Protein AF-A0A9X0CQP6-F1 (afdb_monomer)

pLDDT: mean 70.71, std 19.1, range [35.81, 95.31]

Foldseek 3Di:
DDDDDDDDDDDPPPVCPDPLVVVVVPDPDDDDDDDDDDPPVCVCVCCDDVSVNVVVVCVVVVDDDDDPVRVVVVVQVPPQPVFAAFQDDPLLCLDVCCDDVSVNQVVLCVVLVWRWDQDPSTIGTRDDGPRSVVSSNVVSVVSVVVCVVVPSDDPDPPPPPDPPDDDDDDDD

Structure (mmCIF, N/CA/C/O backbone):
data_AF-A0A9X0CQP6-F1
#
_entry.id   AF-A0A9X0CQP6-F1
#
loop_
_atom_site.group_PDB
_atom_site.id
_atom_site.type_symbol
_atom_site.label_atom_id
_atom_site.label_alt_id
_atom_site.label_comp_id
_atom_site.label_asym_id
_atom_site.label_entity_id
_atom_site.label_seq_id
_atom_site.pdbx_PDB_ins_code
_atom_site.Cartn_x
_atom_site.Cartn_y
_atom_site.Cartn_z
_atom_site.occupancy
_atom_site.B_iso_or_equiv
_atom_site.auth_seq_id
_atom_site.auth_comp_id
_atom_site.auth_asym_id
_atom_site.auth_atom_id
_atom_site.pdbx_PDB_model_num
ATOM 1 N N . MET A 1 1 ? 27.005 21.806 41.427 1.00 37.44 1 MET A N 1
ATOM 2 C CA . MET A 1 1 ? 27.161 21.354 40.025 1.00 37.44 1 MET A CA 1
ATOM 3 C C . MET A 1 1 ? 26.536 19.958 39.932 1.00 37.44 1 MET A C 1
ATOM 5 O O . MET A 1 1 ? 27.131 19.028 40.442 1.00 37.44 1 MET A O 1
ATOM 9 N N . ALA A 1 2 ? 25.218 19.812 39.730 1.00 35.81 2 ALA A N 1
ATOM 10 C CA . ALA A 1 2 ? 24.512 19.682 38.436 1.00 35.81 2 ALA A CA 1
ATOM 11 C C . ALA A 1 2 ? 25.144 18.604 37.516 1.00 35.81 2 ALA A C 1
ATOM 13 O O . ALA A 1 2 ? 26.229 18.838 37.008 1.00 35.81 2 ALA A O 1
ATOM 14 N N . SER A 1 3 ? 24.587 17.379 37.457 1.00 41.19 3 SER A N 1
ATOM 15 C CA . SER A 1 3 ? 23.578 16.869 36.480 1.00 41.19 3 SER A CA 1
ATOM 16 C C . SER A 1 3 ? 24.269 16.170 35.284 1.00 41.19 3 SER A C 1
ATOM 18 O O . SER A 1 3 ? 25.099 16.802 34.648 1.00 41.19 3 SER A O 1
ATOM 20 N N . ARG A 1 4 ? 24.085 14.867 35.000 1.00 44.84 4 ARG A N 1
ATOM 21 C CA . ARG A 1 4 ? 23.098 14.177 34.109 1.00 44.84 4 ARG A CA 1
ATOM 22 C C . ARG A 1 4 ? 23.667 12.738 33.903 1.00 44.84 4 ARG A C 1
ATOM 24 O O . ARG A 1 4 ? 24.875 12.594 34.019 1.00 44.84 4 ARG A O 1
ATOM 31 N N . ASP A 1 5 ? 22.965 11.607 33.774 1.00 46.31 5 ASP A N 1
ATOM 32 C CA . ASP A 1 5 ? 21.915 11.159 32.839 1.00 46.31 5 ASP A CA 1
ATOM 33 C C . ASP A 1 5 ? 21.231 9.895 33.442 1.00 46.31 5 ASP A C 1
ATOM 35 O O . ASP A 1 5 ? 21.909 9.004 33.946 1.00 46.31 5 ASP A O 1
ATOM 39 N N . LEU A 1 6 ? 19.909 9.839 33.650 1.00 45.09 6 LEU A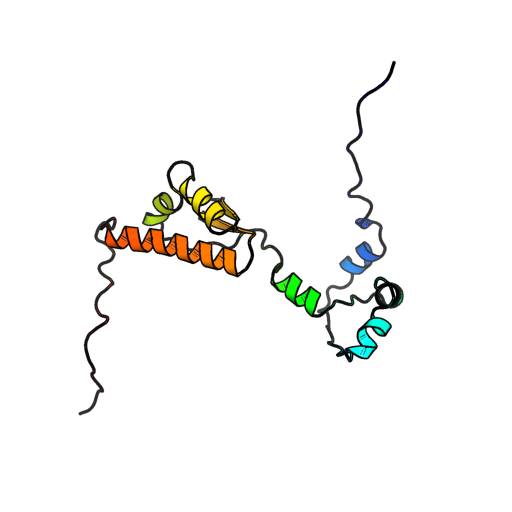 N 1
ATOM 40 C CA . LEU A 1 6 ? 18.829 9.461 32.712 1.00 45.09 6 LEU A CA 1
ATOM 41 C C . LEU A 1 6 ? 18.766 7.974 32.275 1.00 45.09 6 LEU A C 1
ATOM 43 O O . LEU A 1 6 ? 19.224 7.572 31.214 1.00 45.09 6 LEU A O 1
ATOM 47 N N . ASP A 1 7 ? 18.102 7.169 33.107 1.00 42.38 7 ASP A N 1
ATOM 48 C CA . ASP A 1 7 ? 16.754 6.626 32.851 1.00 42.38 7 ASP A CA 1
ATOM 49 C C . ASP A 1 7 ? 16.422 6.074 31.436 1.00 42.38 7 ASP A C 1
ATOM 51 O O . ASP A 1 7 ? 16.144 6.835 30.509 1.00 42.38 7 ASP A O 1
ATOM 55 N N . ARG A 1 8 ? 16.320 4.735 31.288 1.00 44.81 8 ARG A N 1
ATOM 56 C CA . ARG A 1 8 ? 15.403 4.063 30.326 1.00 44.81 8 ARG A CA 1
ATOM 57 C C . ARG A 1 8 ? 15.300 2.542 30.533 1.00 44.81 8 ARG A C 1
ATOM 59 O O . ARG A 1 8 ? 15.731 1.734 29.716 1.00 44.81 8 ARG A O 1
ATOM 66 N N . ARG A 1 9 ? 14.625 2.122 31.604 1.00 48.25 9 ARG A N 1
ATOM 67 C CA . ARG A 1 9 ? 13.982 0.791 31.673 1.00 48.25 9 ARG A CA 1
ATOM 68 C C . ARG A 1 9 ? 12.561 0.922 32.220 1.00 48.25 9 ARG A C 1
ATOM 70 O O . ARG A 1 9 ? 12.230 0.403 33.279 1.00 48.25 9 ARG A O 1
ATOM 77 N N . ARG A 1 10 ? 11.692 1.629 31.489 1.00 46.34 10 ARG A N 1
ATOM 78 C CA . ARG A 1 10 ? 10.258 1.702 31.813 1.00 46.34 10 ARG A CA 1
ATOM 79 C C . ARG A 1 10 ? 9.481 0.548 31.175 1.00 46.34 10 ARG A C 1
ATOM 81 O O . ARG A 1 10 ? 9.077 0.596 30.022 1.00 46.34 10 ARG A O 1
ATOM 88 N N . SER A 1 11 ? 9.311 -0.489 31.995 1.00 47.25 11 SER A N 1
ATOM 89 C CA . SER A 1 11 ? 8.032 -1.155 32.284 1.00 47.25 11 SER A CA 1
ATOM 90 C C . SER A 1 11 ? 7.155 -1.620 31.106 1.00 47.25 11 SER A C 1
ATOM 92 O O . SER A 1 11 ? 6.085 -1.065 30.874 1.00 47.25 11 SER A O 1
ATOM 94 N N . ASN A 1 12 ? 7.514 -2.747 30.483 1.00 42.88 12 ASN A N 1
ATOM 95 C CA . ASN A 1 12 ? 6.535 -3.614 29.798 1.00 42.88 12 ASN A CA 1
ATOM 96 C C . ASN A 1 12 ? 5.763 -4.534 30.775 1.00 42.88 12 ASN A C 1
ATOM 98 O O . ASN A 1 12 ? 4.821 -5.210 30.379 1.00 42.88 12 ASN A O 1
ATOM 102 N N . GLY A 1 13 ? 6.130 -4.558 32.063 1.00 43.12 13 GLY A N 1
ATOM 103 C CA . GLY A 1 13 ? 5.579 -5.494 33.056 1.00 43.12 13 GLY A CA 1
ATOM 104 C C . GLY A 1 13 ? 4.283 -5.064 33.755 1.00 43.12 13 GLY A C 1
ATOM 105 O O . GLY A 1 13 ? 3.829 -5.760 34.663 1.00 43.12 13 GLY A O 1
ATOM 106 N N . SER A 1 14 ? 3.702 -3.915 33.400 1.00 48.66 14 SER A N 1
ATOM 107 C CA . SER A 1 14 ? 2.505 -3.373 34.064 1.00 48.66 14 SER A CA 1
ATOM 108 C C . SER A 1 14 ? 1.191 -3.843 33.431 1.00 48.66 14 SER A C 1
ATOM 110 O O . SER A 1 14 ? 0.195 -3.977 34.139 1.00 48.66 14 SER A O 1
ATOM 112 N N . ILE A 1 15 ? 1.177 -4.158 32.130 1.00 48.91 15 ILE A N 1
ATOM 113 C CA . ILE A 1 15 ? -0.050 -4.571 31.423 1.00 48.91 15 ILE A CA 1
ATOM 114 C C . ILE A 1 15 ? -0.414 -6.030 31.741 1.00 48.91 15 ILE A C 1
ATOM 116 O O . ILE A 1 15 ? -1.590 -6.344 31.919 1.00 48.91 15 ILE A O 1
ATOM 120 N N . GLU A 1 16 ? 0.578 -6.912 31.901 1.00 50.88 16 GLU A N 1
ATOM 121 C CA . GLU A 1 16 ? 0.344 -8.338 32.182 1.00 50.88 16 GLU A CA 1
ATOM 122 C C . GLU A 1 16 ? -0.223 -8.615 33.583 1.00 50.88 16 GLU A C 1
ATOM 124 O O . GLU A 1 16 ? -0.880 -9.634 33.787 1.00 50.88 16 GLU A O 1
ATOM 129 N N . ARG A 1 17 ? -0.036 -7.703 34.549 1.00 48.41 17 ARG A N 1
ATOM 130 C CA . ARG A 1 17 ? -0.584 -7.858 35.911 1.00 48.41 17 ARG A CA 1
ATOM 131 C C . ARG A 1 17 ? -2.015 -7.354 36.066 1.00 48.41 17 ARG A C 1
ATOM 133 O O . ARG A 1 17 ? -2.633 -7.609 37.100 1.00 48.41 17 ARG A O 1
ATOM 140 N N . SER A 1 18 ? -2.547 -6.654 35.065 1.00 53.84 18 SER A N 1
ATOM 141 C CA . SER A 1 18 ? -3.935 -6.202 35.092 1.00 53.84 18 SER A CA 1
ATOM 142 C C . SER A 1 18 ? -4.881 -7.403 35.053 1.00 53.84 18 SER A C 1
ATOM 144 O O . SER A 1 18 ? -4.649 -8.365 34.3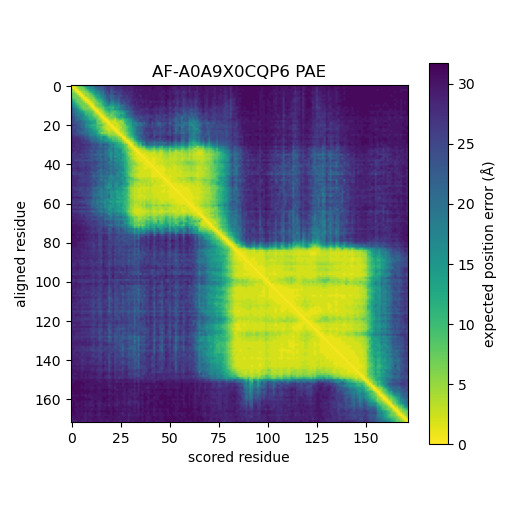17 1.00 53.84 18 SER A O 1
ATOM 146 N N . ALA A 1 19 ? -5.984 -7.335 35.805 1.00 54.22 19 ALA A N 1
ATOM 147 C CA . ALA A 1 19 ? -7.086 -8.298 35.717 1.00 54.22 19 ALA A CA 1
ATOM 148 C C . ALA A 1 19 ? -7.547 -8.505 34.257 1.00 54.22 19 ALA A C 1
ATOM 150 O O . ALA A 1 19 ? -7.887 -9.617 33.857 1.00 54.22 19 ALA A O 1
ATOM 151 N N . TYR A 1 20 ? -7.425 -7.458 33.434 1.00 47.06 20 TYR A N 1
ATOM 152 C CA . TYR A 1 20 ? -7.678 -7.485 31.996 1.00 47.06 20 TYR A CA 1
ATOM 153 C C . TYR A 1 20 ? -6.748 -8.441 31.222 1.00 47.06 20 TYR A C 1
ATOM 155 O O . TYR A 1 20 ? -7.198 -9.154 30.327 1.00 47.06 20 TYR A O 1
ATOM 163 N N . GLY A 1 21 ? -5.458 -8.502 31.575 1.00 51.91 21 GLY A N 1
ATOM 164 C CA . GLY A 1 21 ? -4.485 -9.399 30.941 1.00 51.91 21 GLY A CA 1
ATOM 165 C C . GLY A 1 21 ? -4.756 -10.876 31.239 1.00 51.91 21 GLY A C 1
ATOM 166 O O . GLY A 1 21 ? -4.590 -11.722 30.360 1.00 51.91 21 GLY A O 1
ATOM 167 N N . ARG A 1 22 ? -5.248 -11.180 32.449 1.00 53.81 22 ARG A N 1
ATOM 168 C CA . ARG A 1 22 ? -5.647 -12.538 32.858 1.00 53.81 22 ARG A CA 1
ATOM 169 C C . ARG A 1 22 ? -6.933 -13.004 32.172 1.00 53.81 22 ARG A C 1
ATOM 171 O O . ARG A 1 22 ? -6.947 -14.101 31.620 1.00 53.81 22 ARG A O 1
ATOM 178 N N . LEU A 1 23 ? -7.962 -12.153 32.119 1.00 53.41 23 LEU A N 1
ATOM 179 C CA . LEU A 1 23 ? -9.245 -12.468 31.470 1.00 53.41 23 LEU A CA 1
ATOM 180 C C . LEU A 1 23 ? -9.088 -12.765 29.971 1.00 53.41 23 LEU A C 1
ATOM 182 O O . LEU A 1 23 ? -9.704 -13.691 29.444 1.00 53.41 23 LEU A O 1
ATOM 186 N N . LYS A 1 24 ? -8.197 -12.040 29.283 1.00 54.56 24 LYS A N 1
ATOM 187 C CA . LYS A 1 24 ? -7.961 -12.211 27.842 1.00 54.56 24 LYS A CA 1
ATOM 188 C C . LYS A 1 24 ? -7.341 -13.567 27.473 1.00 54.56 24 LYS A C 1
ATOM 190 O O . LYS A 1 24 ? -7.481 -14.007 26.337 1.00 54.56 24 LYS A O 1
ATOM 195 N N . LYS A 1 25 ? -6.649 -14.225 28.412 1.00 52.97 25 LYS A N 1
ATOM 196 C CA . LYS A 1 25 ? -6.009 -15.535 28.200 1.00 52.97 25 LYS A CA 1
ATOM 197 C C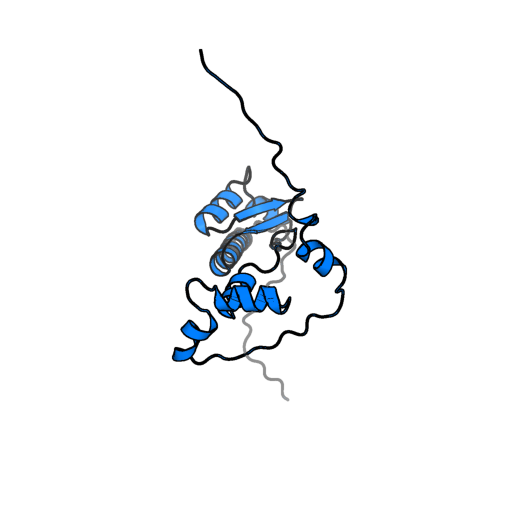 . LYS A 1 25 ? -6.979 -16.705 28.423 1.00 52.97 25 LYS A C 1
ATOM 199 O O . LYS A 1 25 ? -6.700 -17.803 27.955 1.00 52.97 25 LYS A O 1
ATOM 204 N N . GLN A 1 26 ? -8.099 -16.469 29.114 1.00 47.47 26 GLN A N 1
ATOM 205 C CA . GLN A 1 26 ? -9.063 -17.509 29.487 1.00 47.47 26 GLN A CA 1
ATOM 206 C C . GLN A 1 26 ? -10.228 -17.685 28.502 1.00 47.47 26 GLN A C 1
ATOM 208 O O . GLN A 1 26 ? -10.725 -18.800 28.383 1.00 47.47 26 GLN A O 1
ATOM 213 N N . ASN A 1 27 ? -10.635 -16.661 27.746 1.00 43.38 27 ASN A N 1
ATOM 214 C CA . ASN A 1 27 ? -11.764 -16.791 26.815 1.00 43.38 27 ASN A CA 1
ATOM 215 C C . ASN A 1 27 ? -11.314 -17.017 25.367 1.00 43.38 27 ASN A C 1
ATOM 217 O O . ASN A 1 27 ? -11.211 -16.092 24.566 1.00 43.38 27 ASN A O 1
ATOM 221 N N . LYS A 1 28 ? -11.083 -18.290 25.034 1.00 45.78 28 LYS A N 1
ATOM 222 C CA . LYS A 1 28 ? -11.000 -18.809 23.661 1.00 45.78 28 LYS A CA 1
ATOM 223 C C . LYS A 1 28 ? -12.376 -19.345 23.233 1.00 45.78 28 LYS A C 1
ATOM 225 O O . LYS A 1 28 ? -12.522 -20.527 22.943 1.00 45.78 28 LYS A O 1
ATOM 230 N N . ARG A 1 29 ? -13.400 -18.492 23.280 1.00 47.72 29 ARG A N 1
ATOM 231 C CA . ARG A 1 29 ? -14.720 -18.740 22.682 1.00 47.72 29 ARG A CA 1
ATOM 232 C C . ARG A 1 29 ? -15.030 -17.568 21.757 1.00 47.72 29 ARG A C 1
ATOM 234 O O . ARG A 1 29 ? -14.596 -16.452 22.048 1.00 47.72 29 ARG A O 1
ATOM 241 N N . GLU A 1 30 ? -15.659 -17.857 20.623 1.00 48.91 30 GLU A N 1
ATOM 242 C CA . GLU A 1 30 ? -16.082 -16.860 19.638 1.00 48.91 30 GLU A CA 1
ATOM 243 C C . GLU A 1 30 ? -16.816 -15.717 20.348 1.00 48.91 30 GLU A C 1
ATOM 245 O O . GLU A 1 30 ? -17.622 -15.938 21.249 1.00 48.91 30 GLU A O 1
ATOM 250 N N . ILE A 1 31 ? -16.417 -14.485 20.040 1.00 56.62 31 ILE A N 1
ATOM 251 C CA . ILE A 1 31 ? -16.974 -13.295 20.674 1.00 56.62 31 ILE A CA 1
ATOM 252 C C . ILE A 1 31 ? -18.315 -13.040 19.995 1.00 56.62 31 ILE A C 1
ATOM 254 O O . ILE A 1 31 ? -18.332 -12.493 18.893 1.00 56.62 31 ILE A O 1
ATOM 258 N N . ASP A 1 32 ? -19.413 -13.409 20.648 1.00 57.66 32 ASP A N 1
ATOM 259 C CA . ASP A 1 32 ? -20.746 -12.969 20.242 1.00 57.66 32 ASP A CA 1
ATOM 260 C C . ASP A 1 32 ? -20.805 -11.440 20.382 1.00 57.66 32 ASP A C 1
ATOM 262 O O . ASP A 1 32 ? -20.655 -10.885 21.474 1.00 57.66 32 ASP A O 1
ATOM 266 N N . SER A 1 33 ? -20.916 -10.734 19.255 1.00 66.31 33 SER A N 1
ATOM 267 C CA . SER A 1 33 ? -21.005 -9.274 19.220 1.00 66.31 33 SER A CA 1
ATOM 268 C C . SER A 1 33 ? -22.404 -8.843 18.804 1.00 66.31 33 SER A C 1
ATOM 270 O O . SER A 1 33 ? -22.837 -9.161 17.698 1.00 66.31 33 SER A O 1
ATOM 272 N N . GLU A 1 34 ? -23.074 -8.063 19.646 1.00 75.19 34 GLU A N 1
ATOM 273 C CA . GLU A 1 34 ? -24.418 -7.546 19.378 1.00 75.19 34 GLU A CA 1
ATOM 274 C C . GLU A 1 34 ? -24.369 -6.049 19.042 1.00 75.19 34 GLU A C 1
ATOM 276 O O . GLU A 1 34 ? -23.660 -5.268 19.686 1.00 75.19 34 GLU A O 1
ATOM 281 N N . PHE A 1 35 ? -25.118 -5.639 18.012 1.00 77.50 35 PHE A N 1
ATOM 282 C CA . PHE A 1 35 ? -25.284 -4.232 17.650 1.00 77.50 35 PHE A CA 1
ATOM 283 C C . PHE A 1 35 ? -26.518 -3.655 18.340 1.00 77.50 35 PHE A C 1
ATOM 285 O O . PHE A 1 35 ? -27.623 -4.169 18.181 1.00 77.50 35 PHE A O 1
ATOM 292 N N . VAL A 1 36 ? -26.328 -2.550 19.061 1.00 81.12 36 VAL A N 1
ATOM 293 C CA . VAL A 1 36 ? -27.412 -1.816 19.718 1.00 81.12 36 VAL A CA 1
ATOM 294 C C . VAL A 1 36 ? -27.508 -0.427 19.101 1.00 81.12 36 VAL A C 1
ATOM 296 O O . VAL A 1 36 ? -26.593 0.391 19.239 1.00 81.12 36 VAL A O 1
ATOM 299 N N . GLU A 1 37 ? -28.618 -0.154 18.414 1.00 77.56 37 GLU A N 1
ATOM 300 C CA . GLU A 1 37 ? -28.886 1.170 17.862 1.00 77.56 37 GLU A CA 1
ATOM 301 C C . GLU A 1 37 ? -29.329 2.132 18.968 1.00 77.56 37 GLU A C 1
ATOM 303 O O . GLU A 1 37 ? -30.227 1.844 19.757 1.00 77.56 37 GLU A O 1
ATOM 308 N N . VAL A 1 38 ? -28.689 3.300 19.018 1.00 81.56 38 VAL A N 1
ATOM 309 C CA . VAL A 1 38 ? -29.022 4.360 19.971 1.00 81.56 38 VAL A CA 1
ATOM 310 C C . VAL A 1 38 ? -29.510 5.574 19.184 1.00 81.56 38 VAL A C 1
ATOM 312 O O . VAL A 1 38 ? -28.730 6.120 18.393 1.00 81.56 38 VAL A O 1
ATOM 315 N N . PRO A 1 39 ? -30.753 6.043 19.413 1.00 79.88 39 PRO A N 1
ATOM 316 C CA . PRO A 1 39 ? -31.253 7.276 18.819 1.00 79.88 39 PRO A CA 1
ATOM 317 C C . PRO A 1 39 ? -30.287 8.442 19.045 1.00 79.88 39 PRO A C 1
ATOM 319 O O . PRO A 1 39 ? -29.692 8.577 20.119 1.00 79.88 39 PRO A O 1
ATOM 322 N N . ARG A 1 40 ? -30.127 9.305 18.033 1.00 76.94 40 ARG A N 1
ATOM 323 C CA . ARG A 1 40 ? -29.113 10.377 18.039 1.00 76.94 40 ARG A CA 1
ATOM 324 C C . ARG A 1 40 ? -29.184 11.260 19.284 1.00 76.94 40 ARG A C 1
ATOM 326 O O . ARG A 1 40 ? -28.146 11.535 19.886 1.00 76.94 40 ARG A O 1
ATOM 333 N N . ASP A 1 41 ? -30.389 11.610 19.711 1.00 87.44 41 ASP A N 1
ATOM 334 C CA . ASP A 1 41 ? -30.619 12.514 20.844 1.00 87.44 41 ASP A CA 1
ATOM 335 C C . ASP A 1 41 ? -30.279 11.860 22.197 1.00 87.44 41 ASP A C 1
ATOM 337 O O . ASP A 1 41 ? -29.907 12.525 23.167 1.00 87.44 41 ASP A O 1
ATOM 341 N N . LEU A 1 42 ? -30.301 10.525 22.252 1.00 86.06 42 LEU A N 1
ATOM 342 C CA . LEU A 1 42 ? -29.953 9.740 23.436 1.00 86.06 42 LEU A CA 1
ATOM 343 C C . LEU A 1 42 ? -28.474 9.348 23.474 1.00 86.06 42 LEU A C 1
ATOM 345 O O . LEU A 1 42 ? -27.956 8.991 24.532 1.00 86.06 42 LEU A O 1
ATOM 349 N N . LYS A 1 43 ? -27.748 9.482 22.360 1.00 80.19 43 LYS A N 1
ATOM 350 C CA . LYS A 1 43 ? -26.340 9.076 22.259 1.00 80.19 43 LYS A CA 1
ATOM 351 C C . LYS A 1 43 ? -25.447 9.771 23.290 1.00 80.19 43 LYS A C 1
ATOM 353 O O . LYS A 1 43 ? -24.584 9.125 23.879 1.00 80.19 43 LYS A O 1
ATOM 358 N N . ARG A 1 44 ? -25.667 11.064 23.567 1.00 83.44 44 ARG A N 1
ATOM 359 C CA . ARG A 1 44 ? -24.919 11.803 24.607 1.00 83.44 44 ARG A CA 1
ATOM 360 C C . ARG A 1 44 ? -25.147 11.218 26.004 1.00 83.44 44 ARG A C 1
ATOM 362 O O . ARG A 1 44 ? -24.208 11.159 26.791 1.00 83.44 44 ARG A O 1
ATOM 369 N N . HIS A 1 45 ? -26.369 10.791 26.296 1.00 88.75 45 HIS A N 1
ATOM 370 C CA . HIS A 1 45 ? -26.740 10.216 27.586 1.00 88.75 45 HIS A CA 1
ATOM 371 C C . HIS A 1 45 ? -26.151 8.817 27.754 1.00 88.75 45 HIS A C 1
ATOM 373 O O . HIS A 1 45 ? -25.588 8.514 28.800 1.00 88.75 45 HIS A O 1
ATOM 379 N N . VAL A 1 46 ? -26.190 8.010 26.690 1.00 85.94 46 VAL A N 1
ATOM 380 C CA . VAL A 1 46 ? -25.587 6.673 26.678 1.00 85.94 46 VAL A CA 1
ATOM 381 C C . VAL A 1 46 ? -24.064 6.744 26.798 1.00 85.94 46 VAL A C 1
ATOM 383 O O . VAL A 1 46 ? -23.488 5.966 27.544 1.00 85.94 46 VAL A O 1
ATOM 386 N N . ILE A 1 47 ? -23.390 7.679 26.117 1.00 85.50 47 ILE A N 1
ATOM 387 C CA . ILE A 1 47 ? -21.926 7.837 26.212 1.00 85.50 47 ILE A CA 1
ATOM 388 C C . ILE A 1 47 ? -21.517 8.429 27.572 1.00 85.50 47 ILE A C 1
ATOM 390 O O . ILE A 1 47 ? -20.539 7.988 28.187 1.00 85.50 47 ILE A O 1
ATOM 394 N N . GLY A 1 48 ? -22.278 9.414 28.049 1.00 86.81 48 GLY A N 1
ATOM 395 C CA . GLY A 1 48 ? -21.947 10.235 29.209 1.00 86.81 48 GLY A CA 1
ATOM 396 C C . GLY A 1 48 ? -20.897 11.309 28.903 1.00 86.81 48 GLY A C 1
ATOM 397 O O . GLY A 1 48 ? -20.294 11.351 27.827 1.00 86.81 48 GLY A O 1
ATOM 398 N N . ARG A 1 49 ? -20.651 12.195 29.875 1.00 85.50 49 ARG A N 1
ATOM 399 C CA . ARG A 1 49 ? -19.591 13.215 29.796 1.00 85.50 49 ARG A CA 1
ATOM 400 C C . ARG A 1 49 ? -18.226 12.522 29.677 1.00 85.50 49 ARG A C 1
ATOM 402 O O . ARG A 1 49 ? -17.935 11.612 30.448 1.00 85.50 49 ARG A O 1
ATOM 409 N N . ASP A 1 50 ? -17.435 12.886 28.669 1.00 80.88 50 ASP A N 1
ATOM 410 C CA . ASP A 1 50 ? -16.119 12.291 28.357 1.00 80.88 50 ASP A CA 1
ATOM 411 C C . ASP A 1 50 ? -16.103 10.752 28.224 1.00 80.88 50 ASP A C 1
ATOM 413 O O . ASP A 1 50 ? -15.076 10.083 28.431 1.00 80.88 50 ASP A O 1
ATOM 417 N N . GLY A 1 51 ? -17.257 10.159 27.898 1.00 84.06 51 GLY A N 1
ATOM 418 C CA . GLY A 1 51 ? -17.412 8.710 27.794 1.00 84.06 51 GLY A CA 1
ATOM 419 C C . GLY A 1 51 ? -17.409 7.971 29.132 1.00 84.06 51 GLY A C 1
ATOM 420 O O . GLY A 1 51 ? -17.224 6.755 29.136 1.00 84.06 51 GLY A O 1
ATOM 421 N N . GLN A 1 52 ? -17.547 8.671 30.267 1.00 86.19 52 GLN A N 1
ATOM 422 C CA . GLN A 1 52 ? -17.482 8.060 31.600 1.00 86.19 52 GLN A CA 1
ATOM 423 C C . GLN A 1 52 ? -18.533 6.964 31.794 1.00 86.19 52 GLN A C 1
ATOM 425 O O . GLN A 1 52 ? -18.210 5.916 32.344 1.00 86.19 52 GLN A O 1
ATOM 430 N N . PHE A 1 53 ? -19.750 7.150 31.281 1.00 89.25 53 PHE A N 1
ATOM 431 C CA . PHE A 1 53 ? -20.829 6.182 31.471 1.00 89.25 53 PHE A CA 1
ATOM 432 C C . PHE A 1 53 ? -20.540 4.864 30.740 1.00 89.25 53 PHE A C 1
ATOM 434 O O . PHE A 1 53 ? -20.589 3.796 31.344 1.00 89.25 53 PHE A O 1
ATOM 441 N N . VAL A 1 54 ? -20.108 4.927 29.476 1.00 87.31 54 VAL A N 1
ATOM 442 C CA . VAL A 1 54 ? -19.698 3.725 28.721 1.00 87.31 54 VAL A CA 1
ATOM 443 C C . VAL A 1 54 ? -18.461 3.072 29.335 1.00 87.31 54 VAL A C 1
ATOM 445 O O . VAL A 1 54 ? -18.400 1.849 29.427 1.00 87.31 54 VAL A O 1
ATOM 448 N N . LYS A 1 55 ? -17.488 3.859 29.814 1.00 84.94 55 LYS A N 1
ATOM 449 C CA . LYS A 1 55 ? -16.310 3.336 30.533 1.00 84.94 55 LYS A CA 1
ATOM 450 C C . LYS A 1 55 ? -16.701 2.595 31.808 1.00 84.94 55 LYS A C 1
ATOM 452 O O . LYS A 1 55 ? -16.136 1.540 32.095 1.00 84.94 55 LYS A O 1
ATOM 457 N N . ASP A 1 56 ? -17.670 3.117 32.546 1.00 88.81 56 ASP A N 1
ATOM 458 C CA . ASP A 1 56 ? -18.192 2.488 33.751 1.00 88.81 56 ASP A CA 1
ATOM 459 C C . ASP A 1 56 ? -18.958 1.202 33.434 1.00 88.81 56 ASP A C 1
ATOM 461 O O . ASP A 1 56 ? -18.762 0.205 34.130 1.00 88.81 56 ASP A O 1
ATOM 465 N N . ILE A 1 57 ? -19.760 1.183 32.364 1.00 87.25 57 ILE A N 1
ATOM 466 C CA . ILE A 1 57 ? -20.442 -0.031 31.897 1.00 87.25 57 ILE A CA 1
ATOM 467 C C . ILE A 1 57 ? -19.417 -1.095 31.499 1.00 87.25 57 ILE A C 1
ATOM 469 O O . ILE A 1 57 ? -19.513 -2.226 31.973 1.00 87.25 57 ILE A O 1
ATOM 473 N N . MET A 1 58 ? -18.405 -0.747 30.697 1.00 84.25 58 MET A N 1
ATOM 474 C CA . MET A 1 58 ? -17.332 -1.676 30.315 1.00 84.25 58 MET A CA 1
ATOM 475 C C . MET A 1 58 ? -16.595 -2.222 31.544 1.00 84.25 58 MET A C 1
ATOM 477 O O . MET A 1 58 ? -16.343 -3.421 31.638 1.00 84.25 58 MET A O 1
ATOM 481 N N . ARG A 1 59 ? -16.298 -1.359 32.528 1.00 83.94 59 ARG A N 1
ATOM 482 C CA . ARG A 1 59 ? -15.630 -1.760 33.775 1.00 83.94 59 ARG A CA 1
ATOM 483 C C . ARG A 1 59 ? -16.483 -2.713 34.614 1.00 83.94 59 ARG A C 1
ATOM 485 O O . ARG A 1 59 ? -15.942 -3.674 35.147 1.00 83.94 59 ARG A O 1
ATOM 492 N N . LYS A 1 60 ? -17.784 -2.440 34.759 1.00 87.31 60 LYS A N 1
ATOM 493 C CA . LYS A 1 60 ? -18.700 -3.229 35.603 1.00 87.31 60 LYS A CA 1
ATOM 494 C C . LYS A 1 60 ? -19.116 -4.550 34.959 1.00 87.31 60 LYS A C 1
ATOM 496 O O . LYS A 1 60 ? -19.224 -5.548 35.658 1.00 87.31 60 LYS A O 1
ATOM 501 N N . SER A 1 61 ? -19.355 -4.551 33.650 1.00 81.00 61 SER A N 1
ATOM 502 C CA . SER A 1 61 ? -19.835 -5.731 32.915 1.00 81.00 61 SER A CA 1
ATOM 503 C C . SER A 1 61 ? -18.711 -6.632 32.403 1.00 81.00 61 SER A C 1
ATOM 505 O O . SER A 1 61 ? -18.969 -7.761 32.003 1.00 81.00 61 SER A O 1
ATOM 507 N N . GLY A 1 62 ? -17.469 -6.137 32.359 1.00 77.31 62 GLY A N 1
ATOM 508 C CA . GLY A 1 62 ? -16.358 -6.847 31.723 1.00 77.31 62 GLY A CA 1
ATOM 509 C C . GLY A 1 62 ? -16.485 -6.945 30.198 1.00 77.31 62 GLY A C 1
ATOM 510 O O . GLY A 1 62 ? -15.687 -7.635 29.565 1.00 77.31 62 GLY A O 1
ATOM 511 N N . THR A 1 63 ? -17.465 -6.261 29.599 1.00 77.12 63 THR A N 1
ATOM 512 C CA . THR A 1 63 ? -17.692 -6.257 28.152 1.00 77.12 63 THR A CA 1
ATOM 513 C C . THR A 1 63 ? -16.893 -5.156 27.465 1.00 77.12 63 THR A C 1
ATOM 515 O O . THR A 1 63 ? -16.468 -4.167 28.073 1.00 77.12 63 THR A O 1
ATOM 518 N N . LYS A 1 64 ? -16.686 -5.324 26.158 1.00 81.19 64 LYS A N 1
ATOM 519 C CA . LYS A 1 64 ? -16.062 -4.315 25.309 1.00 81.19 64 LYS A CA 1
ATOM 520 C C . LYS A 1 64 ? -17.141 -3.633 24.476 1.00 81.19 64 LYS A C 1
ATOM 522 O O . LYS A 1 64 ? -17.679 -4.239 23.558 1.00 81.19 64 LYS A O 1
ATOM 527 N N . ILE A 1 65 ? -17.400 -2.363 24.764 1.00 84.56 65 ILE A N 1
ATOM 528 C CA . ILE A 1 65 ? -18.318 -1.529 23.986 1.00 84.56 65 ILE A CA 1
ATOM 529 C C . ILE A 1 65 ? -17.484 -0.683 23.028 1.00 84.56 65 ILE A C 1
ATOM 531 O O . ILE A 1 65 ? -16.536 -0.017 23.441 1.00 84.56 65 ILE A O 1
ATOM 535 N N . ILE A 1 66 ? -17.812 -0.731 21.740 1.00 77.19 66 ILE A N 1
ATOM 536 C CA . ILE A 1 66 ? -17.112 0.005 20.683 1.00 77.19 66 ILE A CA 1
ATOM 537 C C . ILE A 1 66 ? -18.131 0.713 19.800 1.00 77.19 66 ILE A C 1
ATOM 539 O O . ILE A 1 66 ? -19.192 0.172 19.503 1.00 77.19 66 ILE A O 1
ATOM 543 N N . SER A 1 67 ? -17.814 1.936 19.383 1.00 76.50 67 SER A N 1
ATOM 544 C CA . SER A 1 67 ? -18.666 2.660 18.435 1.00 76.50 67 SER A CA 1
ATOM 545 C C . SER A 1 67 ? -18.548 2.026 17.052 1.00 76.50 67 SER A C 1
ATOM 547 O O . SER A 1 67 ? -17.445 1.678 16.633 1.00 76.50 67 SER A O 1
ATOM 549 N N . SER A 1 68 ? -19.636 1.967 16.285 1.00 66.56 68 SER A N 1
ATOM 550 C CA . SER A 1 68 ? -19.573 1.594 14.864 1.00 66.56 68 SER A CA 1
ATOM 551 C C . SER A 1 68 ? -18.605 2.488 14.079 1.00 66.56 68 SER A C 1
ATOM 553 O O . SER A 1 68 ? -17.887 2.006 13.213 1.00 66.56 68 SER A O 1
ATOM 555 N N . GLN A 1 69 ? -18.469 3.765 14.452 1.00 61.56 69 GLN A N 1
ATOM 556 C CA . GLN A 1 69 ? -17.462 4.674 13.885 1.00 61.56 69 GLN A CA 1
ATOM 557 C C . GLN A 1 69 ? -16.027 4.241 14.226 1.00 61.56 69 GLN A C 1
ATOM 559 O O . GLN A 1 69 ? -15.121 4.398 13.412 1.00 61.56 69 GLN A O 1
ATOM 564 N N . GLU A 1 70 ? -15.814 3.669 15.411 1.00 57.09 70 GLU A N 1
ATOM 565 C CA . GLU A 1 70 ? -14.527 3.113 15.834 1.00 57.09 70 GLU A CA 1
ATOM 566 C C . GLU A 1 70 ? -14.251 1.766 15.151 1.00 57.09 70 GLU A C 1
ATOM 568 O O . GLU A 1 70 ? -13.103 1.495 14.822 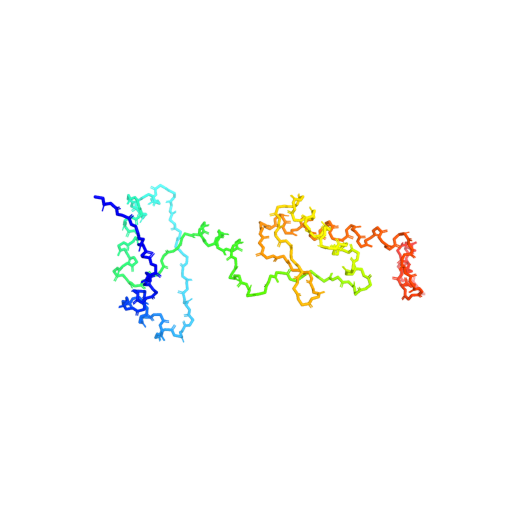1.00 57.09 70 GLU A O 1
ATOM 573 N N . ILE A 1 71 ? -15.281 0.953 14.874 1.00 58.81 71 ILE A N 1
ATOM 574 C CA . ILE A 1 71 ? -15.173 -0.261 14.045 1.00 58.81 71 ILE A CA 1
ATOM 575 C C . ILE A 1 71 ? -14.777 0.119 12.618 1.00 58.81 71 ILE A C 1
ATOM 577 O O . ILE A 1 71 ? -13.785 -0.392 12.124 1.00 58.81 71 ILE A O 1
ATOM 581 N N . LEU A 1 72 ? -15.465 1.078 11.995 1.00 55.22 72 LEU A N 1
ATOM 582 C CA . LEU A 1 72 ? -15.151 1.559 10.644 1.00 55.22 72 LEU A CA 1
ATOM 583 C C . LEU A 1 72 ? -13.762 2.214 10.572 1.00 55.22 72 LEU A C 1
ATOM 585 O O . LEU A 1 72 ? -13.044 2.069 9.583 1.00 55.22 72 LEU A O 1
ATOM 589 N N . SER A 1 73 ? -13.340 2.902 11.635 1.00 47.53 73 SER A N 1
ATOM 590 C CA . SER A 1 73 ? -11.971 3.426 11.740 1.00 47.53 73 SER A CA 1
ATOM 591 C C . SER A 1 73 ? -10.952 2.288 11.897 1.00 47.53 73 SER A C 1
ATOM 593 O O . SER A 1 73 ? -9.911 2.304 11.249 1.00 47.53 73 SER A O 1
ATOM 595 N N . ARG A 1 74 ? -11.282 1.240 12.663 1.00 48.84 74 ARG A N 1
ATOM 596 C CA . ARG A 1 74 ? -10.472 0.019 12.818 1.00 48.84 74 ARG A CA 1
ATOM 597 C C . ARG A 1 74 ? -10.501 -0.918 11.612 1.00 48.84 74 ARG A C 1
ATOM 599 O O . ARG A 1 74 ? -9.583 -1.706 11.472 1.00 48.84 74 ARG A O 1
ATOM 606 N N . GLU A 1 75 ? -11.486 -0.845 10.727 1.00 48.44 75 GLU A N 1
ATOM 607 C CA . GLU A 1 75 ? -11.470 -1.545 9.435 1.00 48.44 75 GLU A CA 1
ATOM 608 C C . GLU A 1 75 ? -10.564 -0.840 8.420 1.00 48.44 75 GLU A C 1
ATOM 610 O O . GLU A 1 75 ? -10.044 -1.467 7.497 1.00 48.44 75 GLU A O 1
ATOM 615 N N . ASN A 1 76 ? -10.327 0.463 8.595 1.00 49.94 76 ASN A N 1
ATOM 616 C CA . ASN A 1 76 ? -9.265 1.170 7.879 1.00 49.94 76 ASN A CA 1
ATOM 617 C C . ASN A 1 76 ? -7.871 0.883 8.474 1.00 49.94 76 ASN A C 1
ATOM 619 O O . ASN A 1 76 ? -6.877 0.979 7.753 1.00 49.94 76 ASN A O 1
ATOM 623 N N . ASP A 1 77 ? -7.826 0.413 9.723 1.00 48.28 77 ASP A N 1
ATOM 624 C CA . ASP A 1 77 ? -6.667 -0.165 10.412 1.00 48.28 77 ASP A CA 1
ATOM 625 C C . ASP A 1 77 ? -6.848 -1.674 10.673 1.00 48.28 77 ASP A C 1
ATOM 627 O O . ASP A 1 77 ? -6.551 -2.164 11.770 1.00 48.28 77 ASP A O 1
ATOM 631 N N . ALA A 1 78 ? -7.366 -2.420 9.681 1.00 46.41 78 ALA A N 1
ATOM 632 C CA . ALA A 1 78 ? -7.456 -3.881 9.745 1.00 46.41 78 ALA A CA 1
ATOM 633 C C . ALA A 1 78 ? -6.132 -4.440 10.294 1.00 46.41 78 ALA A C 1
ATOM 635 O O . ALA A 1 78 ? -5.078 -3.898 9.930 1.00 46.41 78 ALA A O 1
ATOM 636 N N . PRO A 1 79 ? -6.166 -5.459 11.184 1.00 41.94 79 PRO A N 1
ATOM 637 C CA . PRO A 1 79 ? -5.003 -5.913 11.933 1.00 41.94 79 PRO A CA 1
ATOM 638 C C . PRO A 1 79 ? -3.838 -6.011 10.974 1.00 41.94 79 PRO A C 1
ATOM 640 O O . PRO A 1 79 ? -3.899 -6.771 10.010 1.00 41.94 79 PRO A O 1
ATOM 643 N N . ARG A 1 80 ? -2.839 -5.150 11.206 1.00 44.88 80 ARG A N 1
ATOM 644 C CA . ARG A 1 80 ? -1.610 -5.063 10.433 1.00 44.88 80 ARG A CA 1
ATOM 645 C C . ARG A 1 80 ? -1.129 -6.494 10.277 1.00 44.88 80 ARG A C 1
ATOM 647 O O . ARG A 1 80 ? -0.588 -7.060 11.228 1.00 44.88 80 ARG A O 1
ATOM 654 N N . ALA A 1 81 ? -1.378 -7.094 9.114 1.00 40.88 81 ALA A N 1
ATOM 655 C CA . ALA A 1 81 ? -0.714 -8.328 8.782 1.00 40.88 81 ALA A CA 1
ATOM 656 C C . ALA A 1 81 ? 0.772 -8.015 9.023 1.00 40.88 81 ALA A C 1
ATOM 658 O O . ALA A 1 81 ? 1.237 -6.932 8.642 1.00 40.88 81 ALA A O 1
ATOM 659 N N . PRO A 1 82 ? 1.525 -8.869 9.731 1.00 51.22 82 PRO A N 1
ATOM 660 C CA . PRO A 1 82 ? 2.938 -8.604 10.024 1.00 51.22 82 PRO A CA 1
ATOM 661 C C . PRO A 1 82 ? 3.791 -8.414 8.747 1.00 51.22 82 PRO A C 1
ATOM 663 O O . PRO A 1 82 ? 4.968 -8.048 8.802 1.00 51.22 82 PRO A O 1
ATOM 666 N N . PHE A 1 83 ? 3.169 -8.608 7.588 1.00 57.69 83 PHE A N 1
ATOM 667 C CA . PHE A 1 83 ? 3.645 -8.368 6.246 1.00 57.69 83 PHE A CA 1
ATOM 668 C C . PHE A 1 83 ? 2.742 -7.297 5.623 1.00 57.69 83 PHE A C 1
ATOM 670 O O . PHE A 1 83 ? 1.520 -7.417 5.675 1.00 57.69 83 PHE A O 1
ATOM 677 N N . GLY A 1 84 ? 3.327 -6.224 5.085 1.00 68.00 84 GLY A N 1
ATOM 678 C CA . GLY A 1 84 ? 2.550 -5.219 4.359 1.00 68.00 84 GLY A CA 1
ATOM 679 C C . GLY A 1 84 ? 1.788 -5.849 3.191 1.00 68.00 84 GLY A C 1
ATOM 680 O O . GLY A 1 84 ? 2.049 -6.983 2.795 1.00 68.00 84 GLY A O 1
ATOM 681 N N . GLU A 1 85 ? 0.854 -5.104 2.618 1.00 83.44 85 GLU A N 1
ATOM 682 C CA . GLU A 1 85 ? 0.101 -5.539 1.449 1.00 83.44 85 GLU A CA 1
ATOM 683 C C . GLU A 1 85 ? 1.053 -5.772 0.268 1.00 83.44 85 GLU A C 1
ATOM 685 O O . GLU A 1 85 ? 1.694 -4.839 -0.222 1.00 83.44 85 GLU A O 1
ATOM 690 N N . LEU A 1 86 ? 1.186 -7.032 -0.151 1.00 84.00 86 LEU A N 1
ATOM 691 C CA . LEU A 1 86 ? 2.070 -7.436 -1.239 1.00 84.00 86 LEU A CA 1
ATOM 692 C C . LEU A 1 86 ? 1.513 -6.945 -2.578 1.00 84.00 86 LEU A C 1
ATOM 694 O O . LEU A 1 86 ? 0.367 -7.231 -2.925 1.00 84.00 86 LEU A O 1
ATOM 698 N N . VAL A 1 87 ? 2.343 -6.248 -3.352 1.00 86.50 87 VAL A N 1
ATOM 699 C CA . VAL A 1 87 ? 2.000 -5.846 -4.718 1.00 86.50 87 VAL A CA 1
ATOM 700 C C . VAL A 1 87 ? 2.564 -6.883 -5.680 1.00 86.50 87 VAL A C 1
ATOM 702 O O . VAL A 1 87 ? 3.778 -7.052 -5.774 1.00 86.50 87 VAL A O 1
ATOM 705 N N . GLN A 1 88 ? 1.677 -7.573 -6.398 1.00 84.56 88 GLN A N 1
ATOM 706 C CA . GLN A 1 88 ? 2.068 -8.557 -7.405 1.00 84.56 88 GLN A CA 1
ATOM 707 C C . GLN A 1 88 ? 2.700 -7.847 -8.606 1.00 84.56 88 GLN A C 1
ATOM 709 O O . GLN A 1 88 ? 2.033 -7.102 -9.322 1.00 84.56 88 GLN A O 1
ATOM 714 N N . ILE A 1 89 ? 3.998 -8.067 -8.813 1.00 86.38 89 ILE A N 1
ATOM 715 C CA . ILE A 1 89 ? 4.770 -7.478 -9.910 1.00 86.38 89 ILE A CA 1
ATOM 716 C C . ILE A 1 89 ? 5.508 -8.613 -10.625 1.00 86.38 89 ILE A C 1
ATOM 718 O O . ILE A 1 89 ? 6.245 -9.353 -9.966 1.00 86.38 89 ILE A O 1
ATOM 722 N N . PRO A 1 90 ? 5.373 -8.755 -11.956 1.00 86.31 90 PRO A N 1
ATOM 723 C CA . PRO A 1 90 ? 6.151 -9.735 -12.707 1.00 86.31 90 PRO A CA 1
ATOM 724 C C . PRO A 1 90 ? 7.655 -9.524 -12.503 1.00 86.31 90 PRO A C 1
ATOM 726 O O . PRO A 1 90 ? 8.127 -8.386 -12.494 1.00 86.31 90 PRO A O 1
ATOM 729 N N . ALA A 1 91 ? 8.416 -10.614 -12.363 1.00 84.44 91 ALA A N 1
ATOM 730 C CA . ALA A 1 91 ? 9.838 -10.570 -12.006 1.00 84.44 91 ALA A CA 1
ATOM 731 C C . ALA A 1 91 ? 10.662 -9.628 -12.904 1.00 84.44 91 ALA A C 1
ATOM 733 O O . ALA A 1 91 ? 11.464 -8.845 -12.395 1.00 84.44 91 ALA A O 1
ATOM 734 N N . ILE A 1 92 ? 10.381 -9.631 -14.210 1.00 85.50 92 ILE A N 1
ATOM 735 C CA . ILE A 1 92 ? 11.045 -8.788 -15.215 1.00 85.50 92 ILE A CA 1
ATOM 736 C C . ILE A 1 92 ? 10.897 -7.281 -14.952 1.00 85.50 92 ILE A C 1
ATOM 738 O O . ILE A 1 92 ? 11.788 -6.505 -15.283 1.00 85.50 92 ILE A O 1
ATOM 742 N N . TYR A 1 93 ? 9.808 -6.852 -14.306 1.00 87.19 93 TYR A N 1
ATOM 743 C CA . TYR A 1 93 ? 9.545 -5.439 -14.030 1.00 87.19 93 TYR A CA 1
ATOM 744 C C . TYR A 1 93 ? 9.906 -5.029 -12.603 1.00 87.19 93 TYR A C 1
ATOM 746 O O . TYR A 1 93 ? 9.923 -3.834 -12.311 1.00 87.19 93 TYR A O 1
ATOM 754 N N . LYS A 1 94 ? 10.231 -5.972 -11.706 1.00 88.25 94 LYS A N 1
ATOM 755 C CA . LYS A 1 94 ? 10.549 -5.657 -10.301 1.00 88.25 94 LYS A CA 1
ATOM 756 C C . LYS A 1 94 ? 11.708 -4.670 -10.187 1.00 88.25 94 LYS A C 1
ATOM 758 O O . LYS A 1 94 ? 11.594 -3.692 -9.456 1.00 88.25 94 LYS A O 1
ATOM 763 N N . GLY A 1 95 ? 12.787 -4.879 -10.944 1.00 89.12 95 GLY A N 1
ATOM 764 C CA . GLY A 1 95 ? 13.941 -3.972 -10.947 1.00 89.12 95 GLY A CA 1
ATOM 765 C C . GLY A 1 95 ? 13.580 -2.553 -11.400 1.00 89.12 95 GLY A C 1
ATOM 766 O O . GLY A 1 95 ? 13.990 -1.579 -10.772 1.00 89.12 95 GLY A O 1
ATOM 767 N N . LEU A 1 96 ? 12.744 -2.439 -12.433 1.00 89.62 96 LEU A N 1
ATOM 768 C CA . LEU A 1 96 ? 12.274 -1.156 -12.954 1.00 89.62 96 LEU A CA 1
ATOM 769 C C . LEU A 1 96 ? 11.348 -0.432 -11.965 1.00 89.62 96 LEU A C 1
ATOM 771 O O . LEU A 1 96 ? 11.519 0.760 -11.709 1.00 89.62 96 LEU A O 1
ATOM 775 N N . VAL A 1 97 ? 10.385 -1.151 -11.382 1.00 90.88 97 VAL A N 1
ATOM 776 C CA . VAL A 1 97 ? 9.462 -0.594 -10.382 1.00 90.88 97 VAL A CA 1
ATOM 777 C C . VAL A 1 97 ? 10.216 -0.150 -9.130 1.00 90.88 97 VAL A C 1
ATOM 779 O O . VAL A 1 97 ? 9.884 0.881 -8.556 1.00 90.88 97 VAL A O 1
ATOM 782 N N . MET A 1 98 ? 11.251 -0.885 -8.714 1.00 92.44 98 MET A N 1
ATOM 783 C CA . MET A 1 98 ? 12.065 -0.492 -7.563 1.00 92.44 98 MET A CA 1
ATOM 784 C C . MET A 1 98 ? 12.944 0.729 -7.858 1.00 92.44 98 MET A C 1
ATOM 786 O O . MET A 1 98 ? 13.088 1.609 -7.007 1.00 92.44 98 MET A O 1
ATOM 790 N N . GLY A 1 99 ? 13.499 0.796 -9.070 1.00 88.88 99 GLY A N 1
ATOM 791 C CA . GLY A 1 99 ? 14.463 1.812 -9.476 1.00 88.88 99 GLY A CA 1
ATOM 792 C C . GLY A 1 99 ? 15.848 1.601 -8.858 1.00 88.88 99 GLY A C 1
ATOM 793 O O . GLY A 1 99 ? 16.028 0.864 -7.882 1.00 88.88 99 GLY A O 1
ATOM 794 N N . LYS A 1 100 ? 16.855 2.272 -9.426 1.00 89.75 100 LYS A N 1
ATOM 795 C CA . LYS A 1 100 ? 18.222 2.267 -8.888 1.00 89.75 100 LYS A CA 1
ATOM 796 C C . LYS A 1 100 ? 18.194 2.796 -7.448 1.00 89.75 100 LYS A C 1
ATOM 798 O O . LYS A 1 100 ? 17.561 3.806 -7.177 1.00 89.75 100 LYS A O 1
ATOM 803 N N . GLY A 1 101 ? 18.795 2.063 -6.509 1.00 86.31 101 GLY A N 1
ATOM 804 C CA . GLY A 1 101 ? 18.821 2.453 -5.091 1.00 86.31 101 GLY A CA 1
ATOM 805 C C . GLY A 1 101 ? 17.456 2.528 -4.384 1.00 86.31 101 GLY A C 1
ATOM 806 O O . GLY A 1 101 ? 17.402 2.979 -3.245 1.00 86.31 101 GLY A O 1
ATOM 807 N N . GLY A 1 102 ? 16.357 2.089 -5.013 1.00 88.81 102 GLY A N 1
ATOM 808 C CA . GLY A 1 102 ? 15.008 2.242 -4.453 1.00 88.81 102 GLY A CA 1
ATOM 809 C C . GLY A 1 102 ? 14.379 3.623 -4.676 1.00 88.81 102 GLY A C 1
ATOM 810 O O . GLY A 1 102 ? 13.333 3.908 -4.089 1.00 88.81 102 GLY A O 1
ATOM 811 N N . ASP A 1 103 ? 14.983 4.475 -5.513 1.00 93.25 103 ASP A N 1
ATOM 812 C CA . ASP A 1 103 ? 14.499 5.839 -5.763 1.00 93.25 103 ASP A CA 1
ATOM 813 C C . ASP A 1 103 ? 13.059 5.867 -6.276 1.00 93.25 103 ASP A C 1
ATOM 815 O O . ASP A 1 103 ? 12.266 6.718 -5.872 1.00 93.25 103 ASP A O 1
ATOM 819 N N . ASN A 1 104 ? 12.686 4.896 -7.110 1.00 92.75 104 ASN A N 1
ATOM 820 C CA . ASN A 1 104 ? 11.345 4.842 -7.672 1.00 92.75 104 ASN A CA 1
ATOM 821 C C . ASN A 1 104 ? 10.304 4.476 -6.597 1.00 92.75 104 ASN A C 1
ATOM 823 O O . ASN A 1 104 ? 9.263 5.121 -6.511 1.00 92.75 104 ASN A O 1
ATOM 827 N N . LEU A 1 105 ? 10.610 3.545 -5.679 1.00 94.38 105 LEU A N 1
ATOM 828 C CA . LEU A 1 105 ? 9.729 3.264 -4.528 1.00 94.38 105 LEU A CA 1
ATOM 829 C C . LEU A 1 105 ? 9.573 4.471 -3.602 1.00 94.38 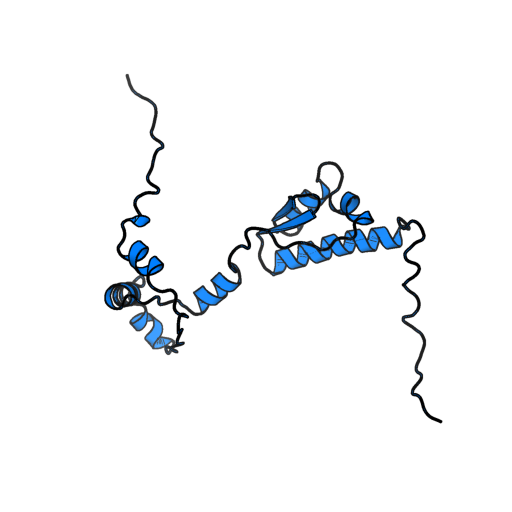105 LEU A C 1
ATOM 831 O O . LEU A 1 105 ? 8.486 4.698 -3.061 1.00 94.38 105 LEU A O 1
ATOM 835 N N . ARG A 1 106 ? 10.648 5.244 -3.413 1.00 94.50 106 ARG A N 1
ATOM 836 C CA . ARG A 1 106 ? 10.607 6.475 -2.621 1.00 94.50 106 ARG A CA 1
ATOM 837 C C . ARG A 1 106 ? 9.708 7.512 -3.286 1.00 94.50 106 ARG A C 1
ATOM 839 O O . ARG A 1 106 ? 8.840 8.053 -2.613 1.00 94.50 106 ARG A O 1
ATOM 846 N N . ASN A 1 107 ? 9.837 7.713 -4.596 1.00 95.31 107 ASN A N 1
ATOM 847 C CA . ASN A 1 107 ? 8.974 8.619 -5.354 1.00 95.31 107 ASN A CA 1
ATOM 848 C C . ASN A 1 107 ? 7.504 8.193 -5.308 1.00 95.31 107 ASN A C 1
ATOM 850 O O . ASN A 1 107 ? 6.646 9.024 -5.027 1.00 95.31 107 ASN A O 1
ATOM 854 N N . ILE A 1 108 ? 7.215 6.902 -5.498 1.00 95.06 108 ILE A N 1
ATOM 855 C CA . ILE A 1 108 ? 5.854 6.359 -5.374 1.00 95.06 108 ILE A CA 1
ATOM 856 C C . ILE A 1 108 ? 5.308 6.627 -3.969 1.00 95.06 108 ILE A C 1
ATOM 858 O O . ILE A 1 108 ? 4.165 7.059 -3.826 1.00 95.06 108 ILE A O 1
ATOM 862 N N . SER A 1 109 ? 6.121 6.424 -2.928 1.00 92.81 109 SER A N 1
ATOM 863 C CA . SER A 1 109 ? 5.699 6.680 -1.548 1.00 92.81 109 SER A CA 1
ATOM 864 C C . SER A 1 109 ? 5.393 8.160 -1.300 1.00 92.81 109 SER A C 1
ATOM 866 O O . SER A 1 109 ? 4.366 8.486 -0.711 1.00 92.81 109 SER A O 1
ATOM 868 N N . THR A 1 110 ? 6.239 9.065 -1.801 1.00 94.44 110 THR A N 1
ATOM 869 C CA . THR A 1 110 ? 6.042 10.518 -1.686 1.00 94.44 110 THR A CA 1
ATOM 870 C C . THR A 1 110 ? 4.800 10.989 -2.443 1.00 94.44 110 THR A C 1
ATOM 872 O O . THR A 1 110 ? 4.007 11.745 -1.895 1.00 94.44 110 THR A O 1
ATOM 875 N N . GLN A 1 111 ? 4.602 10.533 -3.684 1.00 92.81 111 GLN A N 1
ATOM 876 C CA . GLN A 1 111 ? 3.483 10.970 -4.528 1.00 92.81 111 GLN A CA 1
ATOM 877 C C . GLN A 1 111 ? 2.128 10.466 -4.031 1.00 92.81 111 GLN A C 1
ATOM 879 O O . GLN A 1 111 ? 1.116 11.137 -4.196 1.00 92.81 111 GLN A O 1
ATOM 884 N N . THR A 1 112 ? 2.100 9.273 -3.440 1.00 92.06 112 THR A N 1
ATOM 885 C CA . THR A 1 112 ? 0.845 8.620 -3.036 1.00 92.06 112 THR A CA 1
ATOM 886 C C . THR A 1 112 ? 0.527 8.825 -1.567 1.00 92.06 112 THR A C 1
ATOM 888 O O . THR A 1 112 ? -0.601 8.588 -1.155 1.00 92.06 112 THR A O 1
ATOM 891 N N . GLY A 1 113 ? 1.511 9.198 -0.745 1.00 87.75 113 GLY A N 1
ATOM 892 C CA . GLY A 1 113 ? 1.387 9.211 0.712 1.00 87.75 113 GLY A CA 1
ATOM 893 C C . GLY A 1 113 ? 1.303 7.815 1.348 1.00 87.75 113 GLY A C 1
ATOM 894 O O . GLY A 1 113 ? 1.208 7.709 2.572 1.00 87.75 113 GLY A O 1
ATOM 895 N N . ALA A 1 114 ? 1.356 6.735 0.558 1.00 90.56 114 ALA A N 1
ATOM 896 C CA . ALA A 1 114 ? 1.472 5.372 1.062 1.00 90.56 114 ALA A CA 1
ATOM 897 C C . ALA A 1 114 ? 2.941 5.026 1.342 1.00 90.56 114 ALA A C 1
ATOM 899 O O . ALA A 1 114 ? 3.846 5.486 0.654 1.00 90.56 114 ALA A O 1
ATOM 900 N N . LYS A 1 115 ? 3.209 4.163 2.325 1.00 91.25 115 LYS A N 1
ATOM 901 C CA . LYS A 1 115 ? 4.577 3.701 2.601 1.00 91.25 115 LYS A CA 1
ATOM 902 C C . LYS A 1 115 ? 4.864 2.418 1.840 1.00 91.25 115 LYS A C 1
ATOM 904 O O . LYS A 1 115 ? 4.438 1.342 2.268 1.00 91.25 115 LYS A O 1
ATOM 909 N N . VAL A 1 116 ? 5.623 2.526 0.757 1.00 92.81 116 VAL A N 1
ATOM 910 C CA . VAL A 1 116 ? 6.011 1.397 -0.091 1.00 92.81 116 VAL A CA 1
ATOM 911 C C . VAL A 1 116 ? 7.460 1.014 0.200 1.00 92.81 116 VAL A C 1
ATOM 913 O O . VAL A 1 116 ? 8.352 1.858 0.175 1.00 92.81 116 VAL A O 1
ATOM 916 N N . ILE A 1 117 ? 7.710 -0.260 0.504 1.00 90.62 117 ILE A N 1
ATOM 917 C CA . ILE A 1 117 ? 9.050 -0.770 0.816 1.00 90.62 117 ILE A CA 1
ATOM 918 C C . ILE A 1 117 ? 9.386 -2.002 -0.015 1.00 90.62 117 ILE A C 1
ATOM 920 O O . ILE A 1 117 ? 8.504 -2.752 -0.432 1.00 90.62 117 ILE A O 1
ATOM 924 N N . ARG A 1 118 ? 10.686 -2.246 -0.185 1.00 91.50 118 ARG A N 1
ATOM 925 C CA . ARG A 1 118 ? 11.207 -3.523 -0.668 1.00 91.50 118 ARG A CA 1
ATOM 926 C C . ARG A 1 118 ? 11.492 -4.436 0.525 1.00 91.50 118 ARG A C 1
ATOM 928 O O . ARG A 1 118 ? 12.262 -4.060 1.406 1.00 91.50 118 ARG A O 1
ATOM 935 N N . LYS A 1 119 ? 10.926 -5.642 0.542 1.00 85.75 119 LYS A N 1
ATOM 936 C CA . LYS A 1 119 ? 11.192 -6.669 1.560 1.00 85.75 119 LYS A CA 1
ATOM 937 C C . LYS A 1 119 ? 11.306 -8.036 0.886 1.00 85.75 119 LYS A C 1
ATOM 939 O O . LYS A 1 119 ? 10.421 -8.408 0.131 1.00 85.75 119 LYS A O 1
ATOM 944 N N . TYR A 1 120 ? 12.400 -8.761 1.129 1.00 86.25 120 TYR A N 1
ATOM 945 C CA . TYR A 1 120 ? 12.674 -10.078 0.517 1.00 86.25 120 TYR A CA 1
ATOM 946 C C . TYR A 1 120 ? 12.580 -10.102 -1.020 1.00 86.25 120 TYR A C 1
ATOM 948 O O . TYR A 1 120 ? 12.097 -11.060 -1.604 1.00 86.25 120 TYR A O 1
ATOM 956 N N . GLY A 1 121 ? 13.007 -9.025 -1.688 1.00 83.12 121 GLY A N 1
ATOM 957 C CA . GLY A 1 121 ? 12.896 -8.926 -3.149 1.00 83.12 121 GLY A CA 1
ATOM 958 C C . GLY A 1 121 ? 11.490 -8.605 -3.663 1.00 83.12 121 GLY A C 1
ATOM 959 O O . GLY A 1 121 ? 11.316 -8.474 -4.869 1.00 83.12 121 GLY A O 1
ATOM 960 N N . GLU A 1 122 ? 10.526 -8.390 -2.769 1.00 87.44 122 GLU A N 1
ATOM 961 C CA . GLU A 1 122 ? 9.150 -8.034 -3.099 1.00 87.44 122 GLU A CA 1
ATOM 962 C C . GLU A 1 122 ? 8.809 -6.598 -2.713 1.00 87.44 122 GLU A C 1
ATOM 964 O O . GLU A 1 122 ? 9.424 -6.012 -1.819 1.00 87.44 122 GLU A O 1
ATOM 969 N N . VAL A 1 123 ? 7.800 -6.033 -3.377 1.00 89.12 123 VAL A N 1
ATOM 970 C CA . VAL A 1 123 ? 7.265 -4.702 -3.070 1.00 89.12 123 VAL A CA 1
ATOM 971 C C . VAL A 1 123 ? 6.046 -4.846 -2.164 1.00 89.12 123 VAL A C 1
ATOM 973 O O . VAL A 1 123 ? 5.093 -5.549 -2.494 1.00 89.12 123 VAL A O 1
ATOM 976 N N . GLN A 1 124 ? 6.071 -4.171 -1.015 1.00 90.69 124 GLN A N 1
ATOM 977 C CA . GLN A 1 124 ? 4.996 -4.206 -0.022 1.00 90.69 124 GLN A CA 1
ATOM 978 C C . GLN A 1 124 ? 4.555 -2.798 0.369 1.00 90.69 124 GLN A C 1
ATOM 980 O O . GLN A 1 124 ? 5.386 -1.923 0.624 1.00 90.69 124 GLN A O 1
ATOM 985 N N . ILE A 1 125 ? 3.245 -2.598 0.497 1.00 89.38 125 ILE A N 1
ATOM 986 C CA . ILE A 1 125 ? 2.648 -1.375 1.032 1.00 89.38 125 ILE A CA 1
ATOM 987 C C . ILE A 1 125 ? 2.379 -1.584 2.525 1.00 89.38 125 ILE A C 1
ATOM 989 O O . ILE A 1 125 ? 1.578 -2.421 2.930 1.00 89.38 125 ILE A O 1
ATOM 993 N N . THR A 1 126 ? 3.082 -0.841 3.373 1.00 87.06 126 THR A N 1
ATOM 994 C CA . THR A 1 126 ? 3.118 -1.068 4.833 1.00 87.06 126 THR A CA 1
ATOM 995 C C . THR A 1 126 ? 2.294 -0.077 5.646 1.00 87.06 126 THR A C 1
ATOM 997 O O . THR A 1 126 ? 2.058 -0.312 6.835 1.00 87.06 126 THR A O 1
ATOM 1000 N N . SER A 1 127 ? 1.868 1.025 5.029 1.00 83.88 127 SER A N 1
ATOM 1001 C CA . SER A 1 127 ? 0.935 1.995 5.604 1.00 83.88 127 SER A CA 1
ATOM 1002 C C . SER A 1 127 ? 0.320 2.878 4.516 1.00 83.88 127 SER A C 1
ATOM 1004 O O . SER A 1 127 ? 0.815 2.920 3.390 1.00 83.88 127 SER A O 1
ATOM 1006 N N . GLY A 1 128 ? -0.741 3.596 4.878 1.00 81.75 128 GLY A N 1
ATOM 1007 C CA . GLY A 1 128 ? -1.488 4.507 4.008 1.00 81.75 128 GLY A CA 1
ATOM 1008 C C . GLY A 1 128 ? -2.991 4.232 4.073 1.00 81.75 128 GLY A C 1
ATOM 1009 O O . GLY A 1 128 ? -3.395 3.106 4.390 1.00 81.75 128 GLY A O 1
ATOM 1010 N N . THR A 1 129 ? -3.806 5.245 3.774 1.00 82.50 129 THR A N 1
ATOM 1011 C CA . THR A 1 129 ? -5.266 5.121 3.638 1.00 82.50 129 THR A CA 1
ATOM 1012 C C . THR A 1 129 ? -5.627 4.261 2.425 1.00 82.50 129 THR A C 1
ATOM 1014 O O . THR A 1 129 ? -4.810 4.079 1.521 1.00 82.50 129 THR A O 1
ATOM 1017 N N . LYS A 1 130 ? -6.864 3.748 2.355 1.00 80.38 130 LYS A N 1
ATOM 1018 C CA . LYS A 1 130 ? -7.334 2.945 1.207 1.00 80.38 130 LYS A CA 1
ATOM 1019 C C . LYS A 1 130 ? -7.074 3.640 -0.136 1.00 80.38 130 LYS A C 1
ATOM 1021 O O . LYS A 1 130 ? -6.576 3.011 -1.066 1.00 80.38 130 LYS A O 1
ATOM 1026 N N . GLN A 1 131 ? -7.331 4.946 -0.203 1.00 82.94 131 GLN A N 1
ATOM 1027 C CA . GLN A 1 131 ? -7.084 5.754 -1.396 1.00 82.94 131 GLN A CA 1
ATOM 1028 C C . GLN A 1 131 ? -5.590 5.838 -1.736 1.00 82.94 131 GLN A C 1
ATOM 1030 O O . GLN A 1 131 ? -5.220 5.594 -2.880 1.00 82.94 131 GLN A O 1
ATOM 1035 N N . GLN A 1 132 ? -4.727 6.095 -0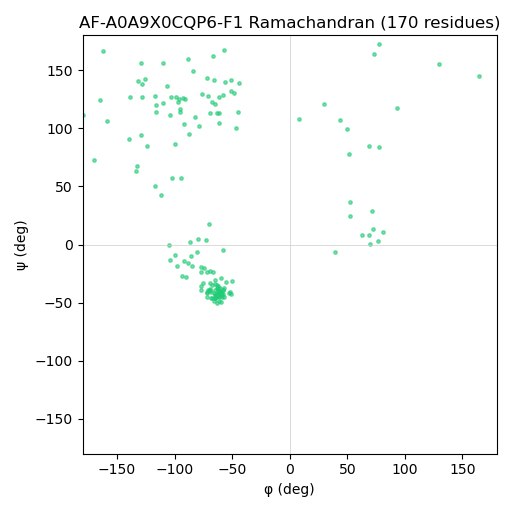.749 1.00 86.50 132 GLN A N 1
ATOM 1036 C CA . GLN A 1 132 ? -3.274 6.179 -0.950 1.00 86.50 132 GLN A CA 1
ATOM 1037 C C . GLN A 1 132 ? -2.688 4.846 -1.435 1.00 86.50 132 GLN A C 1
ATOM 1039 O O . GLN A 1 132 ? -1.882 4.806 -2.364 1.00 86.50 132 GLN A O 1
ATOM 1044 N N . ARG A 1 133 ? -3.128 3.725 -0.848 1.00 87.50 133 ARG A N 1
ATOM 1045 C CA . ARG A 1 133 ? -2.704 2.381 -1.274 1.00 87.50 133 ARG A CA 1
ATOM 1046 C C . ARG A 1 133 ? -3.150 2.080 -2.700 1.00 87.50 133 ARG A C 1
ATOM 1048 O O . ARG A 1 133 ? -2.367 1.553 -3.488 1.00 87.50 133 ARG A O 1
ATOM 1055 N N . GLN A 1 134 ? -4.385 2.440 -3.044 1.00 83.88 134 GLN A N 1
ATOM 1056 C CA . GLN A 1 134 ? -4.902 2.260 -4.396 1.00 83.88 134 GLN A CA 1
ATOM 1057 C C . GLN A 1 134 ? -4.130 3.114 -5.407 1.00 83.88 134 GLN A C 1
ATOM 1059 O O . GLN A 1 134 ? -3.737 2.607 -6.455 1.00 83.88 134 GLN A O 1
ATOM 1064 N N . GLN A 1 135 ? -3.838 4.372 -5.076 1.00 88.44 135 GLN A N 1
ATOM 1065 C CA . GLN A 1 135 ? -3.008 5.243 -5.910 1.00 88.44 135 GLN A CA 1
ATOM 1066 C C . GLN A 1 135 ? -1.606 4.658 -6.125 1.00 88.44 135 GLN A C 1
ATOM 1068 O O . GLN A 1 135 ? -1.112 4.663 -7.251 1.00 88.44 135 GLN A O 1
ATOM 1073 N N . ALA A 1 136 ? -0.991 4.074 -5.091 1.00 92.00 136 ALA A N 1
ATOM 1074 C CA . ALA A 1 136 ? 0.298 3.397 -5.226 1.00 92.00 136 ALA A CA 1
ATOM 1075 C C . ALA A 1 136 ? 0.246 2.202 -6.185 1.00 92.00 136 ALA A C 1
ATOM 1077 O O . ALA A 1 136 ? 1.127 2.067 -7.034 1.00 92.00 136 ALA A O 1
ATOM 1078 N N . LYS A 1 137 ? -0.804 1.373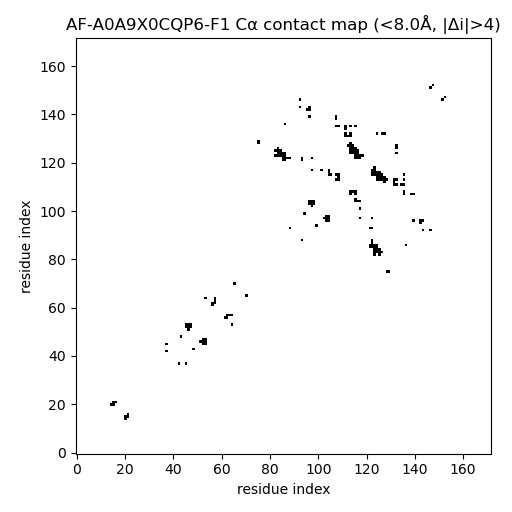 -6.119 1.00 90.25 137 LYS A N 1
ATOM 1079 C CA . LYS A 1 137 ? -1.000 0.271 -7.076 1.00 90.25 137 LYS A CA 1
ATOM 1080 C C . LYS A 1 137 ? -1.158 0.772 -8.509 1.00 90.25 137 LYS A C 1
ATOM 1082 O O . LYS A 1 137 ? -0.563 0.196 -9.415 1.00 90.25 137 LYS A O 1
ATOM 1087 N N . VAL A 1 138 ? -1.927 1.843 -8.708 1.00 90.75 138 VAL A N 1
ATOM 1088 C CA . VAL A 1 138 ? -2.142 2.443 -10.033 1.00 90.75 138 VAL A CA 1
ATOM 1089 C C . VAL A 1 138 ? -0.832 2.985 -10.607 1.00 90.75 138 VAL A C 1
ATOM 1091 O O . VAL A 1 138 ? -0.521 2.703 -11.762 1.00 90.75 138 VAL A O 1
ATOM 1094 N N . LEU A 1 139 ? -0.020 3.690 -9.811 1.00 91.44 139 LEU A N 1
ATOM 1095 C CA . LEU A 1 139 ? 1.289 4.177 -10.264 1.00 91.44 139 LEU A CA 1
ATOM 1096 C C . LEU A 1 139 ? 2.250 3.036 -10.612 1.00 91.44 139 LEU A C 1
ATOM 1098 O O . LEU A 1 139 ? 2.891 3.077 -11.661 1.00 91.44 139 LEU A O 1
ATOM 1102 N N . ILE A 1 140 ? 2.317 1.995 -9.776 1.00 91.81 140 ILE A N 1
ATOM 1103 C CA . ILE A 1 140 ? 3.117 0.795 -10.064 1.00 91.81 140 ILE A CA 1
ATOM 1104 C C . ILE A 1 140 ? 2.653 0.144 -11.375 1.00 91.81 140 ILE A C 1
ATOM 1106 O O . ILE A 1 140 ? 3.478 -0.180 -12.230 1.00 91.81 140 ILE A O 1
ATOM 1110 N N . GLY A 1 141 ? 1.338 0.007 -11.566 1.00 87.56 141 GLY A N 1
ATOM 1111 C CA . GLY A 1 141 ? 0.745 -0.505 -12.801 1.00 87.56 141 GLY A CA 1
ATOM 1112 C C . GLY A 1 141 ? 1.103 0.342 -14.023 1.00 87.56 141 GLY A C 1
ATOM 1113 O O . GLY A 1 141 ? 1.484 -0.210 -15.048 1.00 87.56 141 GLY A O 1
ATOM 1114 N N . SER A 1 142 ? 1.074 1.671 -13.904 1.00 88.69 142 SER A N 1
ATOM 1115 C CA . SER A 1 142 ? 1.453 2.595 -14.982 1.00 88.69 142 SER A CA 1
ATOM 1116 C C . SER A 1 142 ? 2.916 2.425 -15.411 1.00 88.69 142 SER A C 1
ATOM 1118 O O . SER A 1 142 ? 3.215 2.378 -16.605 1.00 88.69 142 SER A O 1
ATOM 1120 N N . ILE A 1 143 ? 3.832 2.230 -14.455 1.00 88.44 143 ILE A N 1
ATOM 1121 C CA . ILE A 1 143 ? 5.250 1.957 -14.743 1.00 88.44 143 ILE A CA 1
ATOM 1122 C C . ILE A 1 143 ? 5.404 0.652 -15.537 1.00 88.44 143 ILE A C 1
ATOM 1124 O O . ILE A 1 143 ? 6.150 0.617 -16.518 1.00 88.44 143 ILE A O 1
ATOM 1128 N N . ILE A 1 144 ? 4.683 -0.402 -15.139 1.00 87.56 144 ILE A N 1
ATOM 1129 C CA . ILE A 1 144 ? 4.694 -1.709 -15.815 1.00 87.56 144 ILE A CA 1
ATOM 1130 C C . ILE A 1 144 ? 4.103 -1.594 -17.225 1.00 87.56 144 ILE A C 1
ATOM 1132 O O . ILE A 1 144 ? 4.720 -2.046 -18.187 1.00 87.56 144 ILE A O 1
ATOM 1136 N N . SER A 1 145 ? 2.942 -0.953 -17.368 1.00 85.88 145 SER A N 1
ATOM 1137 C CA . SER A 1 145 ? 2.293 -0.731 -18.664 1.00 85.88 145 SER A CA 1
ATOM 1138 C C . SER A 1 145 ? 3.182 0.080 -19.605 1.00 85.88 145 SER A C 1
ATOM 1140 O O . SER A 1 145 ? 3.367 -0.299 -20.758 1.00 85.88 145 SER A O 1
ATOM 1142 N N . GLY A 1 146 ? 3.822 1.141 -19.109 1.00 84.56 146 GLY A N 1
ATOM 1143 C CA . GLY A 1 146 ? 4.792 1.904 -19.889 1.00 84.56 146 GLY A CA 1
ATOM 1144 C C . GLY A 1 146 ? 6.006 1.069 -20.311 1.00 84.56 146 GLY A C 1
ATOM 1145 O O . GLY A 1 146 ? 6.521 1.250 -21.409 1.00 84.56 146 GLY A O 1
ATOM 1146 N N . ALA A 1 147 ? 6.465 0.136 -19.472 1.00 83.25 147 ALA A N 1
ATOM 1147 C CA . ALA A 1 147 ? 7.565 -0.767 -19.810 1.00 83.25 147 ALA A CA 1
ATOM 1148 C C . ALA A 1 147 ? 7.188 -1.782 -20.897 1.00 83.25 147 ALA A C 1
ATOM 1150 O O . ALA A 1 147 ? 8.006 -2.063 -21.772 1.00 83.25 147 ALA A O 1
ATOM 1151 N N . ARG A 1 148 ? 5.948 -2.288 -20.863 1.00 79.56 148 ARG A N 1
ATOM 1152 C CA . ARG A 1 148 ? 5.386 -3.150 -21.914 1.00 79.56 148 ARG A CA 1
ATOM 1153 C C . ARG A 1 148 ? 5.370 -2.439 -23.262 1.00 79.56 148 ARG A C 1
ATOM 1155 O O . ARG A 1 148 ? 5.892 -2.968 -24.234 1.00 79.56 148 ARG A O 1
ATOM 1162 N N . LEU A 1 149 ? 4.859 -1.207 -23.299 1.00 75.56 149 LEU A N 1
ATOM 1163 C CA . LEU A 1 149 ? 4.781 -0.418 -24.534 1.00 75.56 149 LEU A CA 1
ATOM 1164 C C . LEU A 1 149 ? 6.157 -0.049 -25.104 1.00 75.56 149 LEU A C 1
ATOM 1166 O O . LEU A 1 149 ? 6.308 0.066 -26.314 1.00 75.56 149 LEU A O 1
ATOM 1170 N N . ARG A 1 150 ? 7.173 0.114 -24.248 1.00 73.00 150 ARG A N 1
ATOM 1171 C CA . ARG A 1 150 ? 8.553 0.406 -24.671 1.00 73.00 150 ARG A CA 1
ATOM 1172 C C . ARG A 1 150 ? 9.338 -0.823 -25.148 1.00 73.00 150 ARG A C 1
ATOM 1174 O O . ARG A 1 150 ? 10.524 -0.689 -25.424 1.00 73.00 150 ARG A O 1
ATOM 1181 N N . GLY A 1 151 ? 8.715 -2.000 -25.232 1.00 63.34 151 GLY A N 1
ATOM 1182 C CA . GLY A 1 151 ? 9.356 -3.188 -25.800 1.00 63.34 151 GLY A CA 1
ATOM 1183 C C . GLY A 1 151 ? 10.450 -3.798 -24.920 1.00 63.34 151 GLY A C 1
ATOM 1184 O O . GLY A 1 151 ? 11.365 -4.428 -25.434 1.00 63.34 151 GLY A O 1
ATOM 1185 N N . 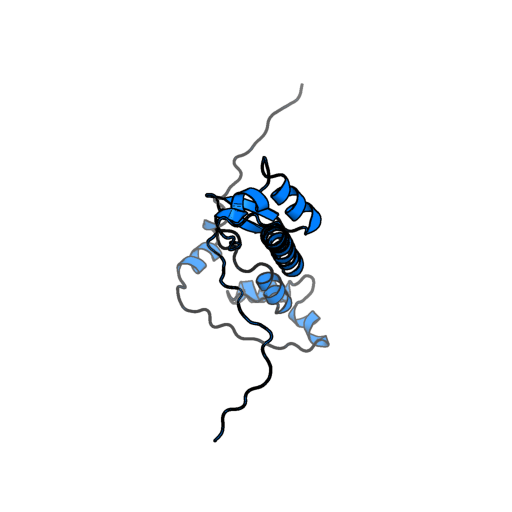VAL A 1 152 ? 10.368 -3.657 -23.591 1.00 56.88 152 VAL A N 1
ATOM 1186 C CA . VAL A 1 152 ? 11.301 -4.328 -22.653 1.00 56.88 152 VAL A CA 1
ATOM 1187 C C . VAL A 1 152 ? 11.026 -5.847 -22.558 1.00 56.88 152 VAL A C 1
ATOM 1189 O O . VAL A 1 152 ? 11.646 -6.563 -21.775 1.00 56.88 152 VAL A O 1
ATOM 1192 N N . GLU A 1 153 ? 10.089 -6.374 -23.347 1.00 51.09 153 GLU A N 1
ATOM 1193 C CA . GLU A 1 153 ? 9.812 -7.805 -23.422 1.00 51.09 153 GLU A CA 1
ATOM 1194 C C . GLU A 1 153 ? 10.796 -8.510 -24.363 1.00 51.09 153 GLU A C 1
ATOM 1196 O O . GLU A 1 153 ? 10.728 -8.394 -25.583 1.00 51.09 153 GLU A O 1
ATOM 1201 N N . SER A 1 154 ? 11.681 -9.310 -23.767 1.00 50.31 154 SER A N 1
ATOM 1202 C CA . SER A 1 154 ? 12.232 -10.498 -24.418 1.00 50.31 154 SER A CA 1
ATOM 1203 C C . SER A 1 154 ? 11.072 -11.454 -24.732 1.00 50.31 154 SER A C 1
ATOM 1205 O O . SER A 1 154 ? 10.501 -12.031 -23.810 1.00 50.31 154 SER A O 1
ATOM 1207 N N . GLU A 1 155 ? 10.679 -11.507 -26.010 1.00 50.66 155 GLU A N 1
ATOM 1208 C CA . GLU A 1 155 ? 9.983 -12.553 -26.800 1.00 50.66 155 GLU A CA 1
ATOM 1209 C C . GLU A 1 155 ? 8.821 -13.415 -26.230 1.00 50.66 155 GLU A C 1
ATOM 1211 O O . GLU A 1 155 ? 8.184 -14.124 -27.009 1.00 50.66 155 GLU A O 1
ATOM 1216 N N . PHE A 1 156 ? 8.443 -13.357 -24.950 1.00 45.78 156 PHE A N 1
ATOM 1217 C CA . PHE A 1 156 ? 7.537 -14.344 -24.333 1.00 45.78 156 PHE A CA 1
ATOM 1218 C C . PHE A 1 156 ? 6.089 -13.888 -24.074 1.00 45.78 156 PHE A C 1
ATOM 1220 O O . PHE A 1 156 ? 5.280 -14.699 -23.634 1.00 45.78 156 PHE A O 1
ATOM 1227 N N . ASN A 1 157 ? 5.705 -12.647 -24.392 1.00 47.56 157 ASN A N 1
ATOM 1228 C CA . ASN A 1 157 ? 4.341 -12.136 -24.163 1.00 47.56 157 ASN A CA 1
ATOM 1229 C C . ASN A 1 157 ? 3.604 -11.763 -25.462 1.00 47.56 157 ASN A C 1
ATOM 1231 O O . ASN A 1 157 ? 2.941 -10.737 -25.576 1.00 47.56 157 ASN A O 1
ATOM 1235 N N . LYS A 1 158 ? 3.600 -12.687 -26.430 1.00 49.00 158 LYS A N 1
ATOM 1236 C CA . LYS A 1 158 ? 2.665 -12.674 -27.576 1.00 49.00 158 LYS A CA 1
ATOM 1237 C C . LYS A 1 158 ? 1.205 -12.991 -27.180 1.00 49.00 158 LYS A C 1
ATOM 1239 O O . LYS A 1 158 ? 0.396 -13.312 -28.046 1.00 49.00 158 LYS A O 1
ATOM 1244 N N . VAL A 1 159 ? 0.832 -12.890 -25.898 1.00 45.78 159 VAL A N 1
ATOM 1245 C CA . VAL A 1 159 ? -0.549 -13.094 -25.415 1.00 45.78 159 VAL A CA 1
ATOM 1246 C C . VAL A 1 159 ? -1.222 -11.749 -25.134 1.00 45.78 159 VAL A C 1
ATOM 1248 O O . VAL A 1 159 ? -1.694 -11.470 -24.042 1.00 45.78 159 VAL A O 1
ATOM 1251 N N . CYS A 1 160 ? -1.272 -10.910 -26.162 1.00 45.19 160 CYS A N 1
ATOM 1252 C CA . CYS A 1 160 ? -2.348 -9.941 -26.350 1.00 45.19 160 CYS A CA 1
ATOM 1253 C C . CYS A 1 160 ? -2.796 -10.064 -27.806 1.00 45.19 160 CYS A C 1
ATOM 1255 O O . CYS A 1 160 ? -2.557 -9.188 -28.633 1.00 45.19 160 CYS A O 1
ATOM 1257 N N . ARG A 1 161 ? -3.394 -11.209 -28.144 1.00 40.56 161 ARG A N 1
ATOM 1258 C CA . ARG A 1 161 ? -4.207 -11.332 -29.351 1.00 40.56 161 ARG A CA 1
ATOM 1259 C C . ARG A 1 161 ? -5.667 -11.156 -28.940 1.00 40.56 161 ARG A C 1
ATOM 1261 O O . ARG A 1 161 ? -6.163 -11.933 -28.135 1.00 40.56 161 ARG A O 1
ATOM 1268 N N . PHE A 1 162 ? -6.307 -10.171 -29.565 1.00 47.12 162 PHE A N 1
ATOM 1269 C CA . PHE A 1 162 ? -7.755 -10.026 -29.739 1.00 47.12 162 PHE A CA 1
ATOM 1270 C C . PHE A 1 162 ? -8.600 -9.532 -28.554 1.00 47.12 162 PHE A C 1
ATOM 1272 O O . PHE A 1 162 ? -9.307 -10.283 -27.895 1.00 47.12 162 PHE A O 1
ATOM 1279 N N . ILE A 1 163 ? -8.634 -8.211 -28.417 1.00 43.12 163 ILE A N 1
ATOM 1280 C CA . ILE A 1 163 ? -9.875 -7.433 -28.281 1.00 43.12 163 ILE A CA 1
ATOM 1281 C C . ILE A 1 163 ? -9.648 -6.355 -29.355 1.00 43.12 163 ILE A C 1
ATOM 1283 O O . ILE A 1 163 ? -8.715 -5.578 -29.226 1.00 43.12 163 ILE A O 1
ATOM 1287 N N . ASP A 1 164 ? -10.113 -6.488 -30.594 1.00 47.56 164 ASP A N 1
ATOM 1288 C CA . ASP A 1 164 ? -11.507 -6.343 -30.983 1.00 47.56 164 ASP A CA 1
ATOM 1289 C C . ASP A 1 164 ? -11.747 -7.065 -32.317 1.00 47.56 164 ASP A C 1
ATOM 1291 O O . ASP A 1 164 ? -11.342 -6.617 -33.388 1.00 47.56 164 ASP A O 1
ATOM 1295 N N . GLY A 1 165 ? -12.421 -8.207 -32.254 1.00 40.72 165 GLY A N 1
ATOM 1296 C CA . GLY A 1 165 ? -12.981 -8.885 -33.413 1.00 40.72 165 GLY A CA 1
ATOM 1297 C C . GLY A 1 165 ? -14.466 -9.071 -33.171 1.00 40.72 165 GLY A C 1
ATOM 1298 O O . GLY A 1 165 ? -14.859 -10.077 -32.601 1.00 40.72 165 GLY A O 1
ATOM 1299 N N . TRP A 1 166 ? -15.237 -8.036 -33.501 1.00 44.66 166 TRP A N 1
ATOM 1300 C CA . TRP A 1 166 ? -16.580 -8.089 -34.078 1.00 44.66 166 TRP A CA 1
ATOM 1301 C C . TRP A 1 166 ? -17.473 -9.299 -33.732 1.00 44.66 166 TRP A C 1
ATOM 1303 O O . TRP A 1 166 ? -17.176 -10.433 -34.084 1.00 44.66 166 TRP A O 1
ATOM 1313 N N . HIS A 1 167 ? -18.634 -8.994 -33.141 1.00 50.72 167 HIS A N 1
ATOM 1314 C CA . HIS A 1 167 ? -19.912 -9.710 -33.261 1.00 50.72 167 HIS A CA 1
ATOM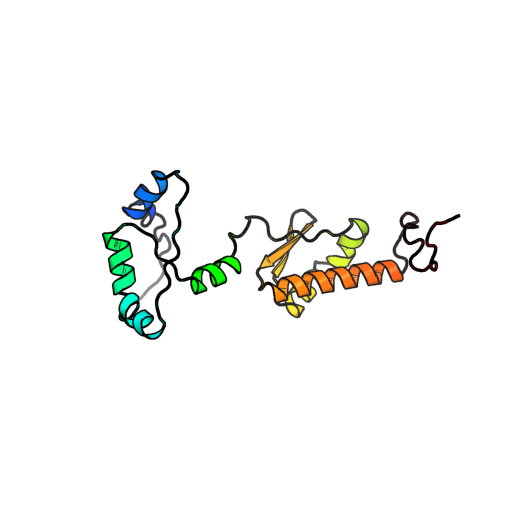 1315 C C . HIS A 1 167 ? -19.895 -11.060 -34.000 1.00 50.72 167 HIS A C 1
ATOM 1317 O O . HIS A 1 167 ? -19.913 -11.091 -35.226 1.00 50.72 167 HIS A O 1
ATOM 1323 N N . LEU A 1 168 ? -20.041 -12.159 -33.259 1.00 47.78 168 LEU A N 1
ATOM 1324 C CA . LEU A 1 168 ? -20.567 -13.418 -33.793 1.00 47.78 168 LEU A CA 1
ATOM 1325 C C . LEU A 1 168 ? -21.503 -14.058 -32.755 1.00 47.78 168 LEU A C 1
ATOM 1327 O O . LEU A 1 168 ? -21.049 -14.817 -31.897 1.00 47.78 168 LEU A O 1
ATOM 1331 N N . PRO A 1 169 ? -22.818 -13.769 -32.793 1.00 48.19 169 PRO A N 1
ATOM 1332 C CA . PRO A 1 169 ? -23.789 -14.691 -32.232 1.00 48.19 169 PRO A CA 1
ATOM 1333 C C . PRO A 1 169 ? -23.799 -15.964 -33.088 1.00 48.19 169 PRO A C 1
ATOM 1335 O O . PRO A 1 169 ? -24.026 -15.924 -34.296 1.00 48.19 169 PRO A O 1
ATOM 1338 N N . GLN A 1 170 ? -23.541 -17.104 -32.449 1.00 47.00 170 GLN A N 1
ATOM 1339 C CA . GLN A 1 170 ? -23.742 -18.414 -33.056 1.00 47.00 170 GLN A CA 1
ATOM 1340 C C . GLN A 1 170 ? -25.234 -18.624 -33.319 1.00 47.00 170 GLN A C 1
ATOM 1342 O O . GLN A 1 170 ? -26.018 -18.602 -32.368 1.00 47.00 170 GLN A O 1
ATOM 1347 N N . LYS A 1 171 ? -25.604 -18.848 -34.584 1.00 46.44 171 LYS A N 1
ATOM 1348 C CA . LYS A 1 171 ? -26.640 -19.802 -35.022 1.00 46.44 171 LYS A CA 1
ATOM 1349 C C . LYS A 1 171 ? -26.778 -19.776 -36.547 1.00 46.44 171 LYS A C 1
ATOM 1351 O O . LYS A 1 171 ? -27.276 -18.797 -37.097 1.00 46.44 171 LYS A O 1
ATOM 1356 N N . LEU A 1 172 ? -26.377 -20.869 -37.191 1.00 41.16 172 LEU A N 1
ATOM 1357 C CA . LEU A 1 172 ? -27.270 -21.821 -37.867 1.00 41.16 172 LEU A CA 1
ATOM 1358 C C . LEU A 1 172 ? -26.481 -23.097 -38.171 1.00 41.16 172 LEU A C 1
ATOM 1360 O O . LEU A 1 172 ? -25.378 -22.972 -38.744 1.00 41.16 172 LEU A O 1
#

Solvent-accessible surface area (backbone atoms only — not comparable to full-atom values): 11067 Å² total; per-residue (Å²): 135,85,89,88,84,84,90,87,84,85,71,82,70,62,61,67,73,36,72,67,44,54,55,66,74,69,63,91,61,85,80,88,80,83,88,79,90,67,60,76,88,48,40,59,67,60,33,31,76,97,38,48,48,43,52,49,49,29,67,75,70,74,49,87,83,77,53,71,69,53,49,57,52,41,62,73,55,50,80,76,56,99,57,43,54,74,57,92,64,61,76,89,47,44,62,67,58,32,30,78,97,40,52,40,31,50,50,46,18,66,77,32,65,15,43,49,45,80,55,96,94,37,48,25,41,68,47,53,53,76,66,22,45,51,48,38,52,52,54,53,48,49,55,50,53,55,40,58,73,69,59,75,64,79,90,76,76,82,82,78,75,81,90,82,77,75,94,77,84,90,83,133

Secondary structure (DSSP, 8-state):
-----------SSSSTTSHHHHHHHH--S----------HHHHHHHH-GGGHHHHHHHHHH------HHHHHHHHHT----SS-EEE---HHHHHHHH-GGGHHHHHHHHHHSSEEEEETTEEEEEE--HHHHHHHHHHHHHHHHHHHHTT---S-------S---------

Nearest PDB structures (foldseek):
  5wwx-assembly1_A  TM=9.046E-01  e=6.075E-03  Homo sapiens
  5www-assembly1_A  TM=8.178E-01  e=8.168E-02  Homo sapiens
  2ba0-assembly1_A  TM=6.926E-01  e=2.148E-01  Archaeoglobus fulgidus
  3u1k-assembly1_A  TM=5.531E-01  e=9.217E-02  Homo sapiens

Mean predicted aligned error: 19.53 Å

InterPro domains:
  IPR004087 K Homology domain [SM00322] (30-76)
  IPR004087 K Homology domain [SM00322] (81-145)
  IPR004088 K Homology domain, type 1 [PF00013] (35-67)
  IPR004088 K Homology domain, type 1 [PF00013] (87-140)
  IPR036612 K Homology domain, type 1 superfamily [G3DSA:3.30.1370.10] (20-77)
  IPR036612 K Homology domain, type 1 superfamily [G3DSA:3.30.1370.10] (78-148)
  IPR036612 K Homology domain, type 1 superfamily [SSF54791] (30-70)
  IPR036612 K Homology domain, type 1 superfamily [SSF54791] (85-156)

Organism: NCBI:txid174260

Sequence (172 aa):
MASRDLDRRRSNGSIERSAYGRLKKQNKREIDSEFVEVPRDLKRHVIGRDGQFVKDIMRKSGTKIISSQEILSRENDAPRAPFGELVQIPAIYKGLVMGKGGDNLRNISTQTGAKVIRKYGEVQITSGTKQQRQQAKVLIGSIISGARLRGVESEFNKVCRFIDGWHLPQKL

Radius of gyration: 26.57 Å; Cα contacts (8 Å, |Δi|>4): 112; chains: 1; bounding box: 58×43×78 Å